Protein AF-A0A2P4PVW4-F1 (afdb_monomer_lite)

Sequence (87 aa):
NYSTLQIETFKLLLQKTGNYLENIGFGLSRNNKHKRKLFKLVKIYCVKIKFLEIFGISRFNNQNIYSVLNLIKNVQQNLNYLSIIFY

Secondary structure (DSSP, 8-state):
-HHHHHHHHHHHHHHHHGGG--EEEEE--S--TTHHHHHHHHHHH-TT--EEEEE-GGG--HHHHHHHHHHHHHHTTT-SEEEEE--

pLDDT: mean 88.04, std 10.35, range [54.91, 98.25]

Organism: Rhizophagus irregularis (strain DAOM 181602 / DAOM 197198 / MUCL 43194) (NCBI:txid747089)

Radius of gyration: 12.55 Å; chains: 1; bounding box: 29×26×30 Å

Foldseek 3Di:
DVLVVVLVVLLVVLQVCQCPDAEDEDDDDLPAPSVLSVLVSSLVRNQQHAYYHYEQCLSDDPVVVVSVVVSCVSNVVNYNYYHYYND

Structure (mmCIF, N/CA/C/O backbone):
data_AF-A0A2P4PVW4-F1
#
_entry.id   AF-A0A2P4PVW4-F1
#
loop_
_atom_site.group_PDB
_atom_site.id
_atom_site.type_symbol
_atom_site.label_atom_id
_atom_site.label_alt_id
_atom_site.label_comp_id
_atom_site.label_asym_id
_atom_site.label_entity_id
_atom_site.label_seq_id
_atom_site.pdbx_PDB_ins_code
_atom_site.Cartn_x
_atom_site.Cartn_y
_atom_site.Cartn_z
_atom_site.occupancy
_atom_site.B_iso_or_equiv
_atom_site.auth_seq_id
_atom_site.auth_comp_id
_atom_site.auth_asym_id
_atom_site.auth_atom_id
_atom_site.pdbx_PDB_model_num
ATOM 1 N N . ASN A 1 1 ? 15.643 16.844 5.735 1.00 54.91 1 ASN A N 1
ATOM 2 C CA . ASN A 1 1 ? 15.282 16.219 4.440 1.00 54.91 1 ASN A CA 1
ATOM 3 C C . ASN A 1 1 ? 13.790 16.326 4.182 1.00 54.91 1 ASN A C 1
ATOM 5 O O . ASN A 1 1 ? 13.013 15.648 4.845 1.00 54.91 1 ASN A O 1
ATOM 9 N N . TYR A 1 2 ? 13.401 17.165 3.218 1.00 56.34 2 TYR A N 1
ATOM 10 C CA . TYR A 1 2 ? 12.008 17.454 2.842 1.00 56.34 2 TYR A CA 1
ATOM 11 C C . TYR A 1 2 ? 11.149 16.204 2.556 1.00 56.34 2 TYR A C 1
ATOM 13 O O . TYR A 1 2 ? 9.952 16.199 2.823 1.00 56.34 2 TYR A O 1
ATOM 21 N N . SER A 1 3 ? 11.760 15.104 2.106 1.00 69.19 3 SER A N 1
ATOM 22 C CA . SER A 1 3 ? 11.064 13.846 1.813 1.00 69.19 3 SER A CA 1
ATOM 23 C C . SER A 1 3 ? 10.620 13.037 3.041 1.00 69.19 3 SER A C 1
ATOM 25 O O . SER A 1 3 ? 9.716 12.210 2.930 1.00 69.19 3 SER A O 1
ATOM 27 N N . THR A 1 4 ? 11.224 13.245 4.217 1.00 73.38 4 THR A N 1
ATOM 28 C CA . THR A 1 4 ? 10.765 12.611 5.468 1.00 73.38 4 THR A CA 1
ATOM 29 C C . THR A 1 4 ? 9.527 13.319 6.007 1.00 73.38 4 THR A C 1
ATOM 31 O O . THR A 1 4 ? 8.576 12.652 6.404 1.00 73.38 4 THR A O 1
ATOM 34 N N . LEU A 1 5 ? 9.509 14.656 5.942 1.00 77.88 5 LEU A N 1
ATOM 35 C CA . LEU A 1 5 ? 8.365 15.468 6.358 1.00 77.88 5 LEU A CA 1
ATOM 36 C C . LEU A 1 5 ? 7.117 15.121 5.535 1.00 77.88 5 LEU A C 1
ATOM 38 O O . LEU A 1 5 ? 6.062 14.875 6.103 1.00 77.88 5 LEU A O 1
ATOM 42 N N . GLN A 1 6 ? 7.265 14.978 4.214 1.00 82.88 6 GLN A N 1
ATOM 43 C CA . GLN A 1 6 ? 6.166 14.576 3.328 1.00 82.88 6 GLN A CA 1
ATOM 44 C C . GLN A 1 6 ? 5.558 13.212 3.694 1.00 82.88 6 GLN A C 1
ATOM 46 O O . GLN A 1 6 ? 4.343 13.046 3.620 1.00 82.88 6 GLN A O 1
ATOM 51 N N . ILE A 1 7 ? 6.371 12.235 4.117 1.00 86.94 7 ILE A N 1
ATOM 52 C CA . ILE A 1 7 ? 5.857 10.923 4.544 1.00 86.94 7 ILE A CA 1
ATOM 53 C C . ILE A 1 7 ? 5.075 11.035 5.855 1.00 86.94 7 ILE A C 1
ATOM 55 O O . ILE A 1 7 ? 4.023 10.411 5.971 1.00 86.94 7 ILE A O 1
ATOM 59 N N . GLU A 1 8 ? 5.569 11.799 6.832 1.00 91.44 8 GLU A N 1
ATOM 60 C CA . GLU A 1 8 ? 4.866 11.981 8.110 1.00 91.44 8 GLU A CA 1
ATOM 61 C C . GLU A 1 8 ? 3.548 12.738 7.922 1.00 91.44 8 GLU A C 1
ATOM 63 O O . GLU A 1 8 ? 2.519 12.317 8.447 1.00 91.44 8 GLU A O 1
ATOM 68 N N . THR A 1 9 ? 3.525 13.785 7.093 1.00 92.06 9 THR A N 1
ATOM 69 C CA . THR A 1 9 ? 2.278 14.480 6.745 1.00 92.06 9 THR A CA 1
ATOM 70 C C . THR A 1 9 ? 1.290 13.541 6.051 1.00 92.06 9 THR A C 1
ATOM 72 O O . THR A 1 9 ? 0.114 13.514 6.407 1.00 92.06 9 THR A O 1
ATOM 75 N N . PHE A 1 10 ? 1.756 12.715 5.109 1.00 90.44 10 PHE A N 1
ATOM 76 C CA . PHE A 1 10 ? 0.901 11.732 4.442 1.00 90.44 10 PHE A CA 1
ATOM 77 C C . PHE A 1 10 ? 0.370 10.672 5.415 1.00 90.44 10 PHE A C 1
ATOM 79 O O . PHE A 1 10 ? -0.799 10.302 5.356 1.00 90.44 10 PHE A O 1
ATOM 86 N N . LYS A 1 11 ? 1.197 10.213 6.359 1.00 95.06 11 LYS A N 1
ATOM 87 C CA . LYS A 1 11 ? 0.771 9.308 7.431 1.00 95.06 11 LYS A CA 1
ATOM 88 C C . LYS A 1 11 ? -0.331 9.934 8.287 1.00 95.06 11 LYS A C 1
ATOM 90 O O . LYS A 1 11 ? -1.339 9.274 8.511 1.00 95.06 11 LYS A O 1
ATOM 95 N N . LEU A 1 12 ? -0.170 11.182 8.732 1.00 96.75 12 LEU A N 1
ATOM 96 C CA . LEU A 1 12 ? -1.186 11.895 9.519 1.00 96.75 12 LEU A CA 1
ATOM 97 C C . LEU A 1 12 ? -2.497 12.072 8.742 1.00 96.75 12 LEU A C 1
ATOM 99 O O . LEU A 1 12 ? -3.575 11.900 9.311 1.00 96.75 12 LEU A O 1
ATOM 103 N N . LEU A 1 13 ? -2.412 12.371 7.443 1.00 95.19 13 LEU A N 1
ATOM 104 C CA . LEU A 1 13 ? -3.579 12.439 6.566 1.00 95.19 13 LEU A CA 1
ATOM 105 C C . LEU A 1 13 ? -4.316 11.096 6.548 1.00 95.19 13 LEU A C 1
ATOM 107 O O . LEU A 1 13 ? -5.499 11.041 6.869 1.00 95.19 13 LEU A O 1
ATOM 111 N N . LEU A 1 14 ? -3.603 10.005 6.256 1.00 95.81 14 LEU A N 1
ATOM 112 C CA . LEU A 1 14 ? -4.197 8.672 6.192 1.00 95.81 14 LEU A CA 1
ATOM 113 C C . LEU A 1 14 ? -4.747 8.187 7.538 1.00 95.81 14 LEU A C 1
ATOM 115 O O . LEU A 1 14 ? -5.756 7.492 7.557 1.00 95.81 14 LEU A O 1
ATOM 119 N N . GLN A 1 15 ? -4.143 8.573 8.662 1.00 96.75 15 GLN A N 1
ATOM 120 C CA . GLN A 1 15 ? -4.698 8.287 9.988 1.00 96.75 15 GLN A CA 1
ATOM 121 C C . GLN A 1 15 ? -6.078 8.921 10.196 1.00 96.75 15 GLN A C 1
ATOM 123 O O . GLN A 1 15 ? -6.905 8.352 10.901 1.00 96.75 15 GLN A O 1
ATOM 128 N N . LYS A 1 16 ? -6.327 10.090 9.594 1.00 96.56 16 LYS A N 1
ATOM 129 C CA . LYS A 1 16 ? -7.603 10.806 9.711 1.00 96.56 16 LYS A CA 1
ATOM 130 C C . LYS A 1 16 ? -8.629 10.379 8.665 1.00 96.56 16 LYS A C 1
ATOM 132 O O . LYS A 1 16 ? -9.818 10.392 8.964 1.00 96.56 16 LYS A O 1
ATOM 137 N N . THR A 1 17 ? -8.189 10.048 7.451 1.00 95.56 17 THR A N 1
ATOM 138 C CA . THR A 1 17 ? -9.093 9.866 6.303 1.00 95.56 17 THR A CA 1
ATOM 139 C C . THR A 1 17 ? -9.097 8.457 5.718 1.00 95.56 17 THR A C 1
ATOM 141 O O . THR A 1 17 ? -10.023 8.108 4.990 1.00 95.56 17 THR A O 1
ATOM 144 N N . GLY A 1 18 ? -8.095 7.629 6.022 1.00 95.62 18 GLY A N 1
ATOM 145 C CA . GLY A 1 18 ? -7.845 6.368 5.320 1.00 95.62 18 GLY A CA 1
ATOM 146 C C . GLY A 1 18 ? -9.000 5.369 5.394 1.00 95.62 18 GLY A C 1
ATOM 147 O O . GLY A 1 18 ? -9.292 4.695 4.410 1.00 95.62 18 GLY A O 1
ATOM 148 N N . ASN A 1 19 ? -9.725 5.320 6.511 1.00 95.06 19 ASN A N 1
ATOM 149 C CA . ASN A 1 19 ? -10.881 4.435 6.696 1.00 95.06 19 ASN A CA 1
ATOM 150 C C . ASN A 1 19 ? -12.108 4.808 5.834 1.00 95.06 19 ASN A C 1
ATOM 152 O O . ASN A 1 19 ? -13.054 4.016 5.774 1.00 95.06 19 ASN A O 1
ATOM 156 N N . TYR A 1 20 ? -12.097 5.979 5.187 1.00 95.94 20 TYR A N 1
ATOM 157 C CA . TYR A 1 20 ? -13.119 6.434 4.238 1.00 95.94 20 TYR A CA 1
ATOM 158 C C . TYR A 1 20 ? -12.650 6.369 2.776 1.00 95.94 20 TYR A C 1
ATOM 160 O O . TYR A 1 20 ? -13.467 6.523 1.873 1.00 95.94 20 TYR A O 1
ATOM 168 N N . LEU A 1 21 ? -11.353 6.159 2.521 1.00 96.19 21 LEU A N 1
ATOM 169 C CA . LEU A 1 21 ? -10.816 6.139 1.161 1.00 96.19 21 LEU A CA 1
ATOM 170 C C . LEU A 1 21 ? -11.126 4.813 0.465 1.00 96.19 21 LEU A C 1
ATOM 172 O O . LEU A 1 21 ? -10.634 3.755 0.861 1.00 96.19 21 LEU A O 1
ATOM 176 N N . GLU A 1 22 ? -11.898 4.903 -0.616 1.00 97.62 22 GLU A N 1
ATOM 177 C CA . GLU A 1 22 ? -12.239 3.759 -1.469 1.00 97.62 22 GLU A CA 1
ATOM 178 C C . GLU A 1 22 ? -11.471 3.755 -2.799 1.00 97.62 22 GLU A C 1
ATOM 180 O O . GLU A 1 22 ? -11.267 2.694 -3.383 1.00 97.62 22 GLU A O 1
ATOM 185 N N . ASN A 1 23 ? -10.995 4.914 -3.261 1.00 97.06 23 ASN A N 1
ATOM 186 C CA . ASN A 1 23 ? -10.369 5.083 -4.574 1.00 97.06 23 ASN A CA 1
ATOM 187 C C . ASN A 1 23 ? -8.954 5.646 -4.414 1.00 97.06 23 ASN A C 1
ATOM 189 O O . ASN A 1 23 ? -8.788 6.741 -3.875 1.00 97.06 23 ASN A O 1
ATOM 193 N N . ILE A 1 24 ? -7.933 4.911 -4.862 1.00 93.81 24 ILE A N 1
ATOM 194 C CA . ILE A 1 24 ? -6.528 5.318 -4.724 1.00 93.81 24 ILE A CA 1
ATOM 195 C C . ILE A 1 24 ? -5.787 5.128 -6.043 1.00 93.81 24 ILE A C 1
ATOM 197 O O . ILE A 1 24 ? -5.828 4.055 -6.635 1.00 93.81 24 ILE A O 1
ATOM 201 N N . GLY A 1 25 ? -5.046 6.156 -6.455 1.00 91.31 25 GLY A N 1
ATOM 202 C CA . GLY A 1 25 ? -4.150 6.111 -7.607 1.00 91.31 25 GLY A CA 1
ATOM 203 C C . GLY A 1 25 ? -2.695 6.374 -7.224 1.00 91.31 25 GLY A C 1
ATOM 204 O O . GLY A 1 25 ? -2.405 7.203 -6.360 1.00 91.31 25 GLY A O 1
ATOM 205 N N . PHE A 1 26 ? -1.767 5.685 -7.887 1.00 86.31 26 PHE A N 1
ATOM 206 C CA . PHE A 1 26 ? -0.329 5.908 -7.762 1.00 86.31 26 PHE A CA 1
ATOM 207 C C . PHE A 1 26 ? 0.309 6.171 -9.126 1.00 86.31 26 PHE A C 1
ATOM 209 O O . PHE A 1 26 ? 0.585 5.240 -9.878 1.00 86.31 26 PHE A O 1
ATOM 216 N N . GLY A 1 27 ? 0.641 7.434 -9.400 1.00 77.88 27 GLY A N 1
ATOM 217 C CA . GLY A 1 27 ? 1.571 7.816 -10.465 1.00 77.88 27 GLY A CA 1
ATOM 218 C C . GLY A 1 27 ? 2.987 7.918 -9.914 1.00 77.88 27 GLY A C 1
ATOM 219 O O . GLY A 1 27 ? 3.250 8.686 -8.988 1.00 77.88 27 GLY A O 1
ATOM 220 N N . LEU A 1 28 ? 3.920 7.119 -10.428 1.00 67.06 28 LEU A N 1
ATOM 221 C CA . LEU A 1 28 ? 5.226 6.962 -9.788 1.00 67.06 28 LEU A CA 1
ATOM 222 C C . LEU A 1 28 ? 6.388 7.458 -10.669 1.00 67.06 28 LEU A C 1
ATOM 224 O O . LEU A 1 28 ? 6.821 6.782 -11.595 1.00 67.06 28 LEU A O 1
ATOM 228 N N . SER A 1 29 ? 6.988 8.601 -10.301 1.00 65.25 29 SER A N 1
ATOM 229 C CA . SER A 1 29 ? 8.219 9.145 -10.923 1.00 65.25 29 SER A CA 1
ATOM 230 C C . SER A 1 29 ? 9.499 8.463 -10.401 1.00 65.25 29 SER A C 1
ATOM 232 O O . SER A 1 29 ? 9.457 7.811 -9.369 1.00 65.25 29 SER A O 1
ATOM 234 N N . ARG A 1 30 ? 10.662 8.600 -11.057 1.00 56.94 30 ARG A N 1
ATOM 235 C CA . ARG A 1 30 ? 11.911 7.821 -10.815 1.00 56.94 30 ARG A CA 1
ATOM 236 C C . ARG A 1 30 ? 12.424 7.700 -9.358 1.00 56.94 30 ARG A C 1
ATOM 238 O O . ARG A 1 30 ? 13.249 6.827 -9.094 1.00 56.94 30 ARG A O 1
ATOM 245 N N . ASN A 1 31 ? 11.969 8.515 -8.401 1.00 62.59 31 ASN A N 1
ATOM 246 C CA . ASN A 1 31 ? 12.511 8.514 -7.037 1.00 62.59 31 ASN A CA 1
ATOM 247 C C . ASN A 1 31 ? 11.861 7.443 -6.129 1.00 62.59 31 ASN A C 1
ATOM 249 O O . ASN A 1 31 ? 10.766 7.604 -5.592 1.00 62.59 31 ASN A O 1
ATOM 253 N N . ASN A 1 32 ? 12.544 6.305 -5.973 1.00 64.44 32 ASN A N 1
ATOM 254 C CA . ASN A 1 32 ? 11.937 5.043 -5.528 1.00 64.44 32 ASN A CA 1
ATOM 255 C C . ASN A 1 32 ? 11.920 4.801 -4.005 1.00 64.44 32 ASN A C 1
ATOM 257 O O . ASN A 1 32 ? 11.118 4.006 -3.516 1.00 64.44 32 ASN A O 1
ATOM 261 N N . LYS A 1 33 ? 12.762 5.491 -3.223 1.00 71.44 33 LYS A N 1
ATOM 262 C CA . LYS A 1 33 ? 13.009 5.139 -1.807 1.00 71.44 33 LYS A CA 1
ATOM 263 C C . LYS A 1 33 ? 11.813 5.394 -0.877 1.00 71.44 33 LYS A C 1
ATOM 265 O O . LYS A 1 33 ? 11.605 4.654 0.082 1.00 71.44 33 LYS A O 1
ATOM 270 N N . HIS A 1 34 ? 11.011 6.418 -1.163 1.00 77.38 34 HIS A N 1
ATOM 271 C CA . HIS A 1 34 ? 9.895 6.839 -0.306 1.00 77.38 34 HIS A CA 1
ATOM 272 C C . HIS A 1 34 ? 8.583 6.099 -0.617 1.00 77.38 34 HIS A C 1
ATOM 274 O O . HIS A 1 34 ? 7.740 5.936 0.261 1.00 77.38 34 HIS A O 1
ATOM 280 N N . LYS A 1 35 ? 8.447 5.543 -1.826 1.00 77.12 35 LYS A N 1
ATOM 281 C CA . LYS A 1 35 ? 7.220 4.889 -2.311 1.00 77.12 35 LYS A CA 1
ATOM 282 C C . LYS A 1 35 ? 6.859 3.628 -1.540 1.00 77.12 35 LYS A C 1
ATOM 284 O O . LYS A 1 35 ? 5.710 3.426 -1.170 1.00 77.12 35 LYS A O 1
ATOM 289 N N . ARG A 1 36 ? 7.866 2.815 -1.207 1.00 83.50 36 ARG A N 1
ATOM 290 C CA . ARG A 1 36 ? 7.682 1.619 -0.372 1.00 83.50 36 ARG A CA 1
ATOM 291 C C . ARG A 1 36 ? 7.077 1.962 0.990 1.00 83.50 36 ARG A C 1
ATOM 293 O O . ARG A 1 36 ? 6.303 1.175 1.524 1.00 83.50 36 ARG A O 1
ATOM 300 N N . LYS A 1 37 ? 7.420 3.127 1.553 1.00 87.25 37 LYS A N 1
ATOM 301 C CA . LYS A 1 37 ? 6.817 3.609 2.802 1.00 87.25 37 LYS A CA 1
ATOM 302 C C . LYS A 1 37 ? 5.362 4.028 2.576 1.00 87.25 37 LYS A C 1
ATOM 304 O O . LYS A 1 37 ? 4.519 3.616 3.359 1.00 87.25 37 LYS A O 1
ATOM 309 N N . LEU A 1 38 ? 5.057 4.736 1.486 1.00 88.56 38 LEU A N 1
ATOM 310 C CA . LEU A 1 38 ? 3.680 5.118 1.139 1.00 88.56 38 LEU A CA 1
ATOM 311 C C . LEU A 1 38 ? 2.766 3.897 0.968 1.00 88.56 38 LEU A C 1
ATOM 313 O O . LEU A 1 38 ? 1.705 3.852 1.579 1.00 88.56 38 LEU A O 1
ATOM 317 N N . PHE A 1 39 ? 3.202 2.864 0.241 1.00 89.19 39 PHE A N 1
ATOM 318 C CA . PHE A 1 39 ? 2.419 1.630 0.085 1.00 89.19 39 PHE A CA 1
ATOM 319 C C . PHE A 1 39 ? 2.140 0.926 1.413 1.00 89.19 39 PHE A C 1
ATOM 321 O O . PHE A 1 39 ? 1.038 0.425 1.623 1.00 89.19 39 PHE A O 1
ATOM 328 N N . LYS A 1 40 ? 3.113 0.915 2.334 1.00 90.25 40 LYS A N 1
ATOM 329 C CA . LYS A 1 40 ? 2.903 0.382 3.688 1.00 90.25 40 LYS A CA 1
ATOM 330 C C . LYS A 1 40 ? 1.852 1.186 4.449 1.00 90.25 40 LYS A C 1
ATOM 332 O O . LYS A 1 40 ? 1.001 0.586 5.090 1.00 90.25 40 LYS A O 1
ATOM 337 N N . LEU A 1 41 ? 1.898 2.515 4.366 1.00 93.56 41 LEU A N 1
ATOM 338 C CA . LEU A 1 41 ? 0.919 3.376 5.030 1.00 93.56 41 LEU A CA 1
ATOM 339 C C . LEU A 1 41 ? -0.485 3.172 4.456 1.00 93.56 41 LEU A C 1
ATOM 341 O O . LEU A 1 41 ? -1.425 3.006 5.225 1.00 93.56 41 LEU A O 1
ATOM 345 N N . VAL A 1 42 ? -0.623 3.098 3.129 1.00 93.75 42 VAL A N 1
ATOM 346 C CA . VAL A 1 42 ? -1.911 2.803 2.482 1.00 93.75 42 VAL A CA 1
ATOM 347 C C . VAL A 1 42 ? -2.443 1.442 2.921 1.00 93.75 42 VAL A C 1
ATOM 349 O O . VAL A 1 42 ? -3.588 1.356 3.341 1.00 93.75 42 VAL A O 1
ATOM 352 N N . LYS A 1 43 ? -1.604 0.401 2.942 1.00 92.06 43 LYS A N 1
ATOM 353 C CA . LYS A 1 43 ? -1.992 -0.920 3.458 1.00 92.06 43 LYS A CA 1
ATOM 354 C C . LYS A 1 43 ? -2.495 -0.878 4.911 1.00 92.06 43 LYS A C 1
ATOM 356 O O . LYS A 1 43 ? -3.396 -1.636 5.248 1.00 92.06 43 LYS A O 1
ATOM 361 N N . ILE A 1 44 ? -1.902 -0.042 5.765 1.00 94.50 44 ILE A N 1
ATOM 362 C CA . ILE A 1 44 ? -2.268 0.052 7.188 1.00 94.50 44 ILE A CA 1
ATOM 363 C C . ILE A 1 44 ? -3.565 0.844 7.384 1.00 94.50 44 ILE A C 1
ATOM 365 O O . ILE A 1 44 ? -4.408 0.439 8.175 1.00 94.50 44 ILE A O 1
ATOM 369 N N . TYR A 1 45 ? -3.716 1.976 6.695 1.00 96.44 45 TYR A N 1
ATOM 370 C CA . TYR A 1 45 ? -4.772 2.944 7.001 1.00 96.44 45 TYR A CA 1
ATOM 371 C C . TYR A 1 45 ? -5.962 2.905 6.036 1.00 96.44 45 TYR A C 1
ATOM 373 O O . TYR A 1 45 ? -7.057 3.307 6.415 1.00 96.44 45 TYR A O 1
ATOM 381 N N . CYS A 1 46 ? -5.780 2.424 4.805 1.00 95.69 46 CYS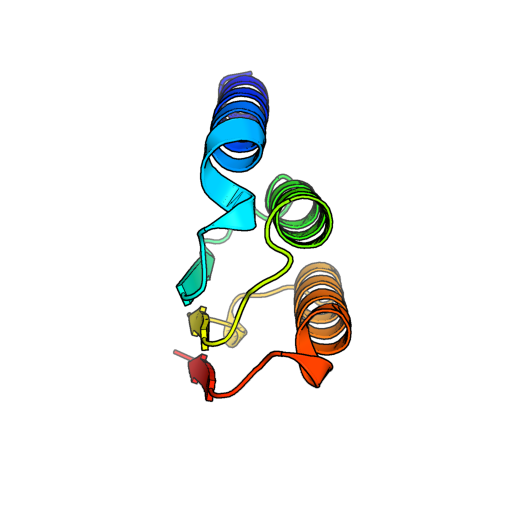 A N 1
ATOM 382 C CA . CYS A 1 46 ? -6.811 2.415 3.765 1.00 95.69 46 CYS A CA 1
ATOM 383 C C . CYS A 1 46 ? -7.392 1.008 3.594 1.00 95.69 46 CYS A C 1
ATOM 385 O O . CYS A 1 46 ? -7.037 0.274 2.675 1.00 95.69 46 CYS A O 1
ATOM 387 N N . VAL A 1 47 ? -8.274 0.607 4.509 1.00 93.00 47 VAL A N 1
ATOM 388 C CA . VAL A 1 47 ? -8.803 -0.770 4.554 1.00 93.00 47 VAL A CA 1
ATOM 389 C C . VAL A 1 4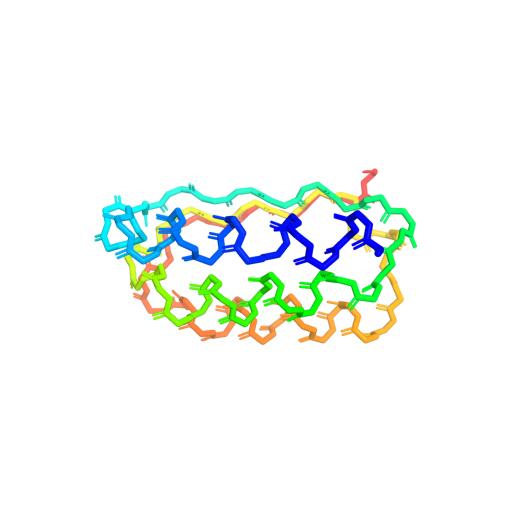7 ? -9.989 -1.016 3.610 1.00 93.00 47 VAL A C 1
ATOM 391 O O . VAL A 1 47 ? -10.350 -2.167 3.384 1.00 93.00 47 VAL A O 1
ATOM 394 N N . LYS A 1 48 ? -10.585 0.038 3.035 1.00 96.00 48 LYS A N 1
ATOM 395 C CA . LYS A 1 48 ? -11.799 -0.031 2.196 1.00 96.00 48 LYS A CA 1
ATOM 396 C C . LYS A 1 48 ? -11.548 0.243 0.711 1.00 96.00 48 LYS A C 1
ATOM 398 O O . LYS A 1 48 ? -12.454 0.674 0.006 1.00 96.00 48 LYS A O 1
ATOM 403 N N . ILE A 1 49 ? -10.326 0.023 0.233 1.00 97.25 49 ILE A N 1
ATOM 404 C CA . ILE A 1 49 ? -9.979 0.270 -1.171 1.00 97.25 49 ILE A CA 1
ATOM 405 C C . ILE A 1 49 ? -10.813 -0.639 -2.082 1.00 97.25 49 ILE A C 1
ATOM 407 O O . ILE A 1 49 ? -10.700 -1.859 -1.996 1.00 97.25 49 ILE A O 1
ATOM 411 N N . LYS A 1 50 ? -11.592 -0.016 -2.970 1.00 98.00 50 LYS A N 1
ATOM 412 C CA . LYS A 1 50 ? -12.399 -0.637 -4.028 1.00 98.00 50 LYS A CA 1
ATOM 413 C C . LYS A 1 50 ? -11.854 -0.350 -5.424 1.00 98.00 50 LYS A C 1
ATOM 415 O O . LYS A 1 50 ? -12.034 -1.171 -6.316 1.00 98.00 50 LYS A O 1
ATOM 420 N N . PHE A 1 51 ? -11.170 0.774 -5.617 1.00 97.94 51 PHE A N 1
ATOM 421 C CA . PHE A 1 51 ? -10.477 1.097 -6.862 1.00 97.94 51 PHE A CA 1
ATOM 422 C C . PHE A 1 51 ? -9.006 1.383 -6.595 1.00 97.94 51 PHE A C 1
ATOM 424 O O . PHE A 1 51 ? -8.665 2.222 -5.754 1.00 97.94 51 PHE A O 1
ATOM 431 N N . LEU A 1 52 ? -8.143 0.698 -7.341 1.00 95.94 52 LEU A N 1
ATOM 432 C CA . LEU A 1 52 ? -6.707 0.921 -7.321 1.00 95.94 52 LEU A CA 1
ATOM 433 C C . LEU A 1 52 ? -6.202 1.194 -8.737 1.00 95.94 52 LEU A C 1
ATOM 435 O O . LEU A 1 52 ? -6.330 0.349 -9.620 1.00 95.94 52 LEU A O 1
ATOM 439 N N . GLU A 1 53 ? -5.573 2.347 -8.927 1.00 95.38 53 GLU A N 1
ATOM 440 C CA . GLU A 1 53 ? -4.883 2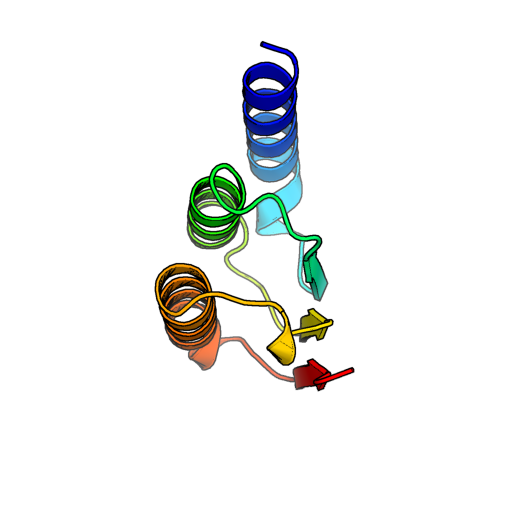.706 -10.162 1.00 95.38 53 GLU A CA 1
ATOM 441 C C . GLU A 1 53 ? -3.367 2.753 -9.950 1.00 95.38 53 GLU A C 1
ATOM 443 O O . GLU A 1 53 ? -2.863 3.360 -9.003 1.00 95.38 53 GLU A O 1
ATOM 448 N N . ILE A 1 54 ? -2.622 2.127 -10.858 1.00 92.31 54 ILE A N 1
ATOM 449 C CA . ILE A 1 54 ? -1.163 2.155 -10.915 1.00 92.31 54 ILE A CA 1
ATOM 450 C C . ILE A 1 54 ? -0.752 2.711 -12.275 1.00 92.31 54 ILE A C 1
ATOM 452 O O . ILE A 1 54 ? -0.947 2.057 -13.295 1.00 92.31 54 ILE A O 1
ATOM 456 N N . PHE A 1 55 ? -0.142 3.894 -12.290 1.00 89.69 55 PHE A N 1
ATOM 457 C CA . PHE A 1 55 ? 0.300 4.568 -13.508 1.00 89.69 55 PHE A CA 1
ATOM 458 C C . PHE A 1 55 ? 1.828 4.540 -13.668 1.00 89.69 55 PHE A C 1
ATOM 460 O O . PHE A 1 55 ? 2.580 4.786 -12.714 1.00 89.69 55 PHE A O 1
ATOM 467 N N . GLY A 1 56 ? 2.288 4.269 -14.893 1.00 87.12 56 GLY A N 1
ATOM 468 C CA . GLY A 1 56 ? 3.700 4.238 -15.271 1.00 87.12 56 GLY A CA 1
ATOM 469 C C . GLY A 1 56 ? 4.457 3.026 -14.732 1.00 87.12 56 GLY A C 1
ATOM 470 O O . GLY A 1 56 ? 5.628 3.158 -14.360 1.00 87.12 56 GLY A O 1
ATOM 471 N N . ILE A 1 57 ? 3.812 1.851 -14.647 1.00 86.25 57 ILE A N 1
ATOM 472 C CA . ILE A 1 57 ? 4.411 0.647 -14.036 1.00 86.25 57 ILE A CA 1
ATOM 473 C C . ILE A 1 57 ? 5.716 0.211 -14.724 1.00 86.25 57 ILE A C 1
ATOM 475 O O .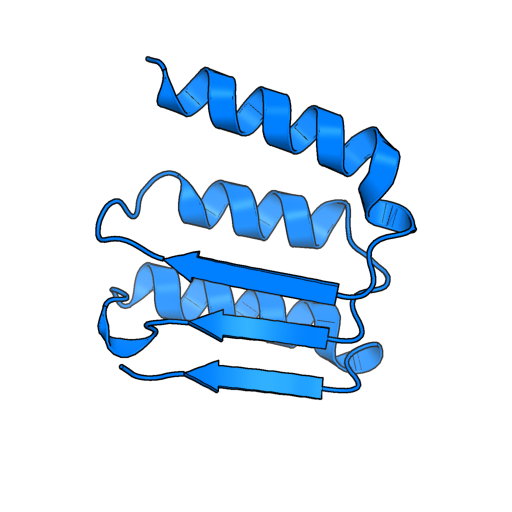 ILE A 1 57 ? 6.608 -0.319 -14.064 1.00 86.25 57 ILE A O 1
ATOM 479 N N . SER A 1 58 ? 5.892 0.524 -16.013 1.00 84.12 58 SER A N 1
ATOM 480 C CA . SER A 1 58 ? 7.133 0.273 -16.769 1.00 84.12 58 SER A CA 1
ATOM 481 C C . SER A 1 58 ? 8.365 0.963 -16.176 1.00 84.12 58 SER A C 1
ATOM 483 O O . SER A 1 58 ? 9.495 0.523 -16.371 1.00 84.12 58 SER A O 1
ATOM 485 N N . ARG A 1 59 ? 8.169 2.041 -15.409 1.00 84.06 59 ARG A N 1
ATOM 486 C CA . ARG A 1 59 ? 9.247 2.841 -14.808 1.00 84.06 59 ARG A CA 1
ATOM 487 C C . ARG A 1 59 ? 9.675 2.304 -13.441 1.00 84.06 59 ARG A C 1
ATOM 489 O O . ARG A 1 59 ? 10.466 2.944 -12.739 1.00 84.06 59 ARG A O 1
ATOM 496 N N . PHE A 1 60 ? 9.117 1.172 -13.014 1.00 83.12 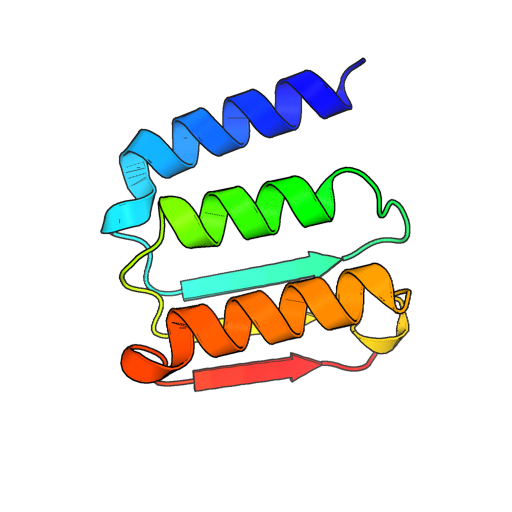60 PHE A N 1
ATOM 497 C CA . PHE A 1 60 ? 9.332 0.620 -11.688 1.00 83.12 60 PHE A CA 1
ATOM 498 C C . PHE A 1 60 ? 10.523 -0.325 -11.726 1.00 83.12 60 PHE A C 1
ATOM 500 O O . PHE A 1 60 ? 10.629 -1.189 -12.586 1.00 83.12 60 PHE A O 1
ATOM 507 N N . ASN A 1 61 ? 11.408 -0.202 -10.739 1.00 85.06 61 ASN A N 1
ATOM 508 C CA . ASN A 1 61 ? 12.366 -1.268 -10.479 1.00 85.06 61 ASN A CA 1
ATOM 509 C C . ASN A 1 61 ? 11.660 -2.470 -9.827 1.00 85.06 61 ASN A C 1
ATOM 511 O O . ASN A 1 61 ? 10.569 -2.336 -9.264 1.00 85.06 61 ASN A O 1
ATOM 515 N N . ASN A 1 62 ? 12.328 -3.624 -9.815 1.00 86.94 62 ASN A N 1
ATOM 516 C CA . ASN A 1 62 ? 11.776 -4.869 -9.270 1.00 86.94 62 ASN A CA 1
ATOM 517 C C . ASN A 1 62 ? 11.221 -4.697 -7.845 1.00 86.94 62 ASN A C 1
ATOM 519 O O . ASN A 1 62 ? 10.136 -5.178 -7.535 1.00 86.94 62 ASN A O 1
ATOM 523 N N . GLN A 1 63 ? 11.909 -3.947 -6.975 1.00 86.12 63 GLN A N 1
ATOM 524 C CA . GLN A 1 63 ? 11.453 -3.713 -5.597 1.00 86.12 63 GLN A CA 1
ATOM 525 C C . GLN A 1 63 ? 10.106 -2.975 -5.521 1.00 86.12 63 GLN A C 1
ATOM 527 O O . GLN A 1 63 ? 9.279 -3.272 -4.654 1.00 86.12 63 GLN A O 1
ATOM 532 N N . ASN A 1 64 ? 9.880 -2.002 -6.403 1.00 83.94 64 ASN A N 1
ATOM 533 C CA . ASN A 1 64 ? 8.611 -1.290 -6.476 1.00 83.94 64 ASN A CA 1
ATOM 534 C C . ASN A 1 64 ? 7.511 -2.162 -7.080 1.00 83.94 64 ASN A C 1
ATOM 536 O O . ASN A 1 64 ? 6.396 -2.120 -6.567 1.00 83.94 64 ASN A O 1
ATOM 540 N N . ILE A 1 65 ? 7.830 -2.970 -8.099 1.00 87.12 65 ILE A N 1
ATOM 541 C CA . ILE A 1 65 ? 6.894 -3.942 -8.684 1.00 87.12 65 ILE A CA 1
ATOM 542 C C . ILE A 1 65 ? 6.396 -4.890 -7.589 1.00 87.12 65 ILE A C 1
ATOM 544 O O . ILE A 1 65 ? 5.194 -4.973 -7.351 1.00 87.12 65 ILE A O 1
ATOM 548 N N . TYR A 1 66 ? 7.304 -5.502 -6.820 1.00 89.81 66 TYR A N 1
ATOM 549 C CA . TYR A 1 66 ? 6.926 -6.361 -5.692 1.00 89.81 66 TYR A CA 1
ATOM 550 C C . TYR A 1 66 ? 6.077 -5.637 -4.643 1.00 89.81 66 TYR A C 1
ATOM 552 O O . TYR A 1 66 ? 5.164 -6.224 -4.066 1.00 89.81 66 TYR A O 1
ATOM 560 N N . SER A 1 67 ? 6.351 -4.355 -4.392 1.00 88.12 67 SER A N 1
ATOM 561 C CA . SER A 1 67 ? 5.581 -3.583 -3.414 1.00 88.12 67 SER A CA 1
ATOM 562 C C . SER A 1 67 ? 4.155 -3.295 -3.891 1.00 88.12 67 SER A C 1
ATOM 564 O O . SER A 1 67 ? 3.234 -3.369 -3.079 1.00 88.12 67 SER A O 1
ATOM 566 N N . VAL A 1 68 ? 3.966 -3.022 -5.186 1.00 89.50 68 VAL A N 1
ATOM 567 C CA . VAL A 1 68 ? 2.634 -2.898 -5.796 1.00 89.50 68 VAL A CA 1
ATOM 568 C C . VAL A 1 68 ? 1.893 -4.224 -5.765 1.00 89.50 68 VAL A C 1
ATOM 570 O O . VAL A 1 68 ? 0.762 -4.258 -5.294 1.00 89.50 68 VAL A O 1
ATOM 573 N N . LEU A 1 69 ? 2.528 -5.321 -6.184 1.00 91.81 69 LEU A N 1
ATOM 574 C CA . LEU A 1 69 ? 1.904 -6.648 -6.156 1.00 91.81 69 LEU A CA 1
ATOM 575 C C . LEU A 1 69 ? 1.461 -7.032 -4.736 1.00 91.81 69 LEU A C 1
ATOM 577 O O . LEU A 1 69 ? 0.364 -7.550 -4.540 1.00 91.81 69 LEU A O 1
ATOM 581 N N . ASN A 1 70 ? 2.272 -6.710 -3.724 1.00 92.81 70 ASN A N 1
ATOM 582 C CA . ASN A 1 70 ? 1.915 -6.928 -2.325 1.00 92.81 70 ASN A CA 1
ATOM 583 C C . ASN A 1 70 ? 0.753 -6.035 -1.851 1.00 92.81 70 ASN A C 1
ATOM 585 O O . ASN A 1 70 ? -0.058 -6.477 -1.03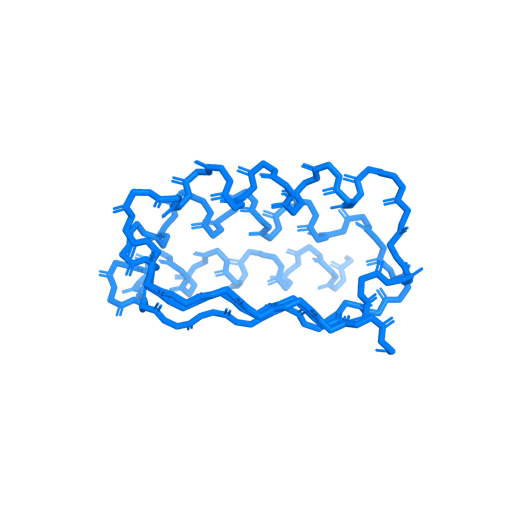9 1.00 92.81 70 ASN A O 1
ATOM 589 N N . LEU A 1 71 ? 0.656 -4.792 -2.339 1.00 92.25 71 LEU A N 1
ATOM 590 C CA . LEU A 1 71 ? -0.493 -3.927 -2.061 1.00 92.25 71 LEU A CA 1
ATOM 591 C C . LEU A 1 71 ? -1.767 -4.482 -2.708 1.00 92.25 71 LEU A C 1
ATOM 593 O O . LEU A 1 71 ? -2.768 -4.608 -2.012 1.00 92.25 71 LEU A O 1
ATOM 597 N N . ILE A 1 72 ? -1.708 -4.875 -3.985 1.00 93.62 72 ILE A N 1
ATOM 598 C CA . ILE A 1 72 ? -2.828 -5.489 -4.715 1.00 93.62 72 ILE A CA 1
ATOM 599 C C . ILE A 1 72 ? -3.324 -6.727 -3.961 1.00 93.62 72 ILE A C 1
ATOM 601 O O . ILE A 1 72 ? -4.501 -6.809 -3.623 1.00 93.62 72 ILE A O 1
ATOM 605 N N . LYS A 1 73 ? -2.415 -7.638 -3.583 1.00 95.00 73 LYS A N 1
ATOM 606 C CA . LYS A 1 73 ? -2.751 -8.827 -2.783 1.00 95.00 73 LYS A CA 1
ATOM 607 C C . LYS A 1 73 ? -3.416 -8.475 -1.448 1.00 95.00 73 LYS A C 1
ATOM 609 O O . LYS A 1 73 ? -4.273 -9.212 -0.976 1.00 95.00 73 LYS A O 1
ATOM 614 N N . ASN A 1 74 ? -3.026 -7.366 -0.821 1.00 92.62 74 ASN A N 1
ATOM 615 C CA . ASN A 1 74 ? -3.595 -6.942 0.457 1.00 92.62 74 ASN A CA 1
ATOM 616 C C . ASN A 1 74 ? -5.036 -6.440 0.336 1.00 92.62 74 ASN A C 1
ATOM 618 O O . ASN A 1 74 ? -5.823 -6.650 1.251 1.00 92.62 74 ASN A O 1
ATOM 622 N N . VAL A 1 75 ? -5.363 -5.751 -0.757 1.00 93.69 75 VAL A N 1
ATOM 623 C CA . VAL A 1 75 ? -6.689 -5.146 -0.962 1.00 93.69 75 VAL A CA 1
ATOM 624 C C . VAL A 1 75 ? -7.629 -6.038 -1.773 1.00 93.69 75 VAL A C 1
ATOM 626 O O . VAL A 1 75 ? -8.796 -5.702 -1.917 1.00 93.69 75 VAL A O 1
ATOM 629 N N . GLN A 1 76 ? -7.144 -7.185 -2.265 1.00 94.06 76 GLN A N 1
ATOM 630 C CA . GLN A 1 76 ? -7.827 -8.046 -3.238 1.00 94.06 76 GLN A CA 1
ATOM 631 C C . GLN A 1 76 ? -9.272 -8.423 -2.877 1.00 94.06 76 GLN A C 1
ATOM 633 O O . GLN A 1 76 ? -10.091 -8.563 -3.770 1.00 94.06 76 GLN A O 1
ATOM 638 N N . GLN A 1 77 ? -9.590 -8.583 -1.587 1.00 92.06 77 GLN A N 1
ATOM 639 C CA . GLN A 1 77 ? -10.927 -8.998 -1.143 1.00 92.06 77 GLN A CA 1
ATOM 640 C C . GLN A 1 77 ? -11.961 -7.865 -1.222 1.00 92.06 77 GLN A C 1
ATOM 642 O O . GLN A 1 77 ? -13.151 -8.133 -1.318 1.00 92.06 77 GLN A O 1
ATOM 647 N N . ASN A 1 78 ? -11.507 -6.608 -1.195 1.00 95.25 78 ASN A N 1
ATOM 648 C CA . ASN A 1 78 ? -12.367 -5.422 -1.242 1.00 95.25 78 ASN A CA 1
ATOM 649 C C . ASN A 1 78 ? -12.317 -4.719 -2.609 1.00 95.25 78 ASN A C 1
ATOM 651 O O . ASN A 1 78 ? -13.055 -3.762 -2.832 1.00 95.25 78 ASN A O 1
ATOM 655 N N . LEU A 1 79 ? -11.425 -5.160 -3.502 1.00 96.94 79 LEU A N 1
ATOM 656 C CA . LEU A 1 79 ? -11.128 -4.490 -4.758 1.00 96.94 79 LEU A CA 1
ATOM 657 C C . LEU A 1 79 ? -12.177 -4.832 -5.822 1.00 96.94 79 LEU A C 1
ATOM 659 O O . LEU A 1 79 ? -12.305 -5.982 -6.227 1.00 96.94 79 LEU A O 1
ATOM 663 N N . ASN A 1 80 ? -12.866 -3.812 -6.326 1.00 98.25 80 ASN A N 1
ATOM 664 C CA . ASN A 1 80 ? -13.818 -3.927 -7.431 1.00 98.25 80 ASN A CA 1
ATOM 665 C C . ASN A 1 80 ? -13.148 -3.673 -8.785 1.00 98.25 80 ASN A C 1
ATOM 667 O O . ASN A 1 80 ? -13.518 -4.275 -9.787 1.00 98.25 80 ASN A O 1
ATOM 671 N N . TYR A 1 81 ? -12.172 -2.764 -8.820 1.00 97.88 81 TYR A N 1
ATOM 672 C CA . TYR A 1 81 ? -11.544 -2.303 -10.052 1.00 97.88 81 TYR A CA 1
ATOM 673 C C . TYR A 1 81 ? -10.037 -2.113 -9.860 1.00 97.88 81 TYR A C 1
ATOM 675 O O . TYR A 1 81 ? -9.584 -1.496 -8.892 1.00 97.88 81 TYR A O 1
ATOM 683 N N . LEU A 1 82 ? -9.261 -2.614 -10.820 1.00 96.69 82 LEU A N 1
ATOM 684 C CA . LEU A 1 82 ? -7.809 -2.469 -10.885 1.00 96.69 82 LEU A CA 1
ATOM 685 C C . LEU A 1 82 ? -7.421 -1.905 -12.252 1.00 96.69 82 LEU A C 1
ATOM 687 O O . LEU A 1 82 ? -7.687 -2.534 -13.272 1.00 96.69 82 LEU A O 1
ATOM 691 N N . SER A 1 83 ? -6.761 -0.749 -12.262 1.00 95.81 83 SER A N 1
ATOM 692 C CA . SER A 1 83 ? -6.173 -0.157 -13.465 1.00 95.81 83 SER A CA 1
ATOM 693 C C . SER A 1 83 ? -4.651 -0.201 -13.364 1.00 95.81 83 SER A C 1
ATOM 695 O O . SER A 1 83 ? -4.074 0.270 -12.383 1.00 95.81 83 SER A O 1
ATOM 697 N N . ILE A 1 84 ? -3.989 -0.786 -14.364 1.00 93.25 84 ILE A N 1
ATOM 698 C CA . ILE A 1 84 ? -2.526 -0.802 -14.474 1.00 93.25 84 ILE A CA 1
ATOM 699 C C . ILE A 1 84 ? -2.150 -0.226 -15.833 1.00 93.25 84 ILE A C 1
ATOM 701 O O . ILE A 1 84 ? -2.386 -0.840 -16.871 1.00 93.25 84 ILE A O 1
ATOM 705 N N . ILE A 1 85 ? -1.538 0.953 -15.810 1.00 91.50 85 ILE A N 1
ATOM 706 C CA . ILE A 1 85 ? -1.147 1.702 -16.998 1.00 91.50 85 ILE A CA 1
ATOM 707 C C . ILE A 1 85 ? 0.371 1.607 -17.161 1.00 91.50 85 ILE A C 1
ATOM 709 O O . ILE A 1 85 ? 1.145 1.903 -16.244 1.00 91.50 85 ILE A O 1
ATOM 713 N N . PHE A 1 86 ? 0.794 1.162 -18.345 1.00 84.31 86 PHE A N 1
ATOM 714 C CA . PHE A 1 86 ? 2.190 0.844 -18.652 1.00 84.31 86 PHE A CA 1
ATOM 715 C C . PHE A 1 86 ? 3.016 2.035 -19.144 1.00 84.31 86 PHE A C 1
ATOM 717 O O . PHE A 1 86 ? 4.234 2.006 -18.971 1.00 84.31 86 PHE A O 1
ATOM 724 N N . TYR A 1 87 ? 2.392 3.058 -19.724 1.00 74.19 87 TYR A N 1
ATOM 725 C CA . TYR A 1 87 ? 3.076 4.191 -20.360 1.00 74.19 87 TYR A CA 1
ATOM 726 C C . TYR A 1 87 ? 3.564 5.247 -19.357 1.00 74.19 87 TYR A C 1
ATOM 728 O O . TYR A 1 87 ? 2.869 5.473 -18.341 1.00 74.19 87 TYR A O 1
#